Protein AF-Q5BI97-F1 (afdb_monomer_lite)

Secondary structure (DSSP, 8-state):
---------------------PPPPTTT--SSS-GGG-TTTTPBPTTT--BT--GGG-SSPP--------S---------------------TTS--PPPEEEEEETTEEEEEE--TT-SS----HHHIIIIITTS-----SS--

pLDDT: mean 71.08, std 20.85, range [36.25, 95.75]

Organism: Drosophila melanogaster (NCBI:txid7227)

Structure (mmCIF, N/CA/C/O backbone):
data_AF-Q5BI97-F1
#
_entry.id   AF-Q5BI97-F1
#
loop_
_atom_site.group_PDB
_atom_site.id
_atom_site.type_symbol
_atom_site.label_atom_id
_atom_site.label_alt_id
_atom_site.label_comp_id
_atom_site.label_asym_id
_atom_site.label_entity_id
_atom_site.label_seq_id
_atom_site.pdbx_PDB_ins_code
_atom_site.Cartn_x
_atom_site.Cartn_y
_atom_site.Cartn_z
_atom_site.occupancy
_atom_site.B_iso_or_equiv
_atom_site.auth_seq_id
_atom_site.auth_comp_id
_atom_site.auth_asym_id
_atom_site.auth_atom_id
_atom_site.pdbx_PDB_model_num
ATOM 1 N N . MET A 1 1 ? 63.480 -17.225 -77.329 1.00 41.16 1 MET A N 1
ATOM 2 C CA . MET A 1 1 ? 63.756 -16.041 -76.483 1.00 41.16 1 MET A CA 1
ATOM 3 C C . MET A 1 1 ? 62.533 -15.127 -76.559 1.00 41.16 1 MET A C 1
ATOM 5 O O . MET A 1 1 ? 62.333 -14.469 -77.562 1.00 41.1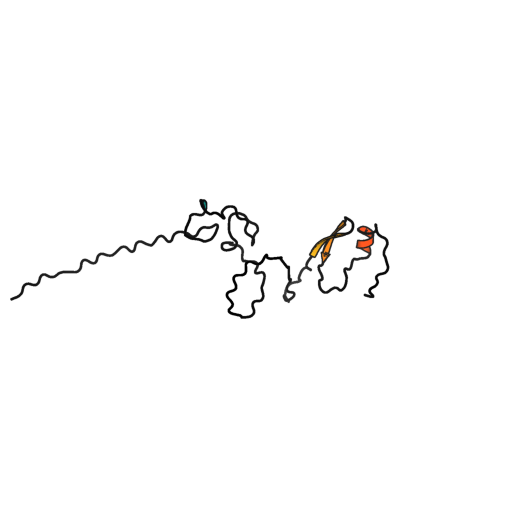6 1 MET A O 1
ATOM 9 N N . THR A 1 2 ? 61.489 -15.463 -75.795 1.00 36.84 2 THR A N 1
ATOM 10 C CA . THR A 1 2 ? 61.051 -14.814 -74.532 1.00 36.84 2 THR A CA 1
ATOM 11 C C . THR A 1 2 ? 60.225 -13.541 -74.742 1.00 36.84 2 THR A C 1
ATOM 13 O O . THR A 1 2 ? 60.720 -12.429 -74.617 1.00 36.84 2 THR A O 1
ATOM 16 N N . SER A 1 3 ? 58.926 -13.750 -74.986 1.00 38.75 3 SER A N 1
ATOM 17 C CA . SER A 1 3 ? 57.858 -12.805 -74.642 1.00 38.75 3 SER A CA 1
ATOM 18 C C . SER A 1 3 ? 57.642 -12.797 -73.128 1.00 38.75 3 SER A C 1
ATOM 20 O O . SER A 1 3 ? 57.546 -13.867 -72.526 1.00 38.75 3 SER A O 1
ATOM 22 N N . ARG A 1 4 ? 57.505 -11.616 -72.516 1.00 37.00 4 ARG A N 1
ATOM 23 C CA . ARG A 1 4 ? 56.841 -11.443 -71.213 1.00 37.00 4 ARG A CA 1
ATOM 24 C C . ARG A 1 4 ? 56.400 -9.986 -71.042 1.00 37.00 4 ARG A C 1
ATOM 26 O O . ARG A 1 4 ? 57.206 -9.108 -70.760 1.00 37.00 4 ARG A O 1
ATOM 33 N N . ALA A 1 5 ? 55.105 -9.749 -71.241 1.00 40.16 5 ALA A N 1
ATOM 34 C CA . ALA A 1 5 ? 54.437 -8.500 -70.901 1.00 40.16 5 ALA A CA 1
ATOM 35 C C . ALA A 1 5 ? 54.271 -8.399 -69.373 1.00 40.16 5 ALA A C 1
ATOM 37 O O . ALA A 1 5 ? 53.852 -9.356 -68.719 1.00 40.16 5 ALA A O 1
ATOM 38 N N . ASN A 1 6 ? 54.621 -7.242 -68.807 1.00 40.56 6 ASN A N 1
ATOM 39 C CA . ASN A 1 6 ? 54.479 -6.927 -67.387 1.00 40.56 6 ASN A CA 1
ATOM 40 C C . ASN A 1 6 ? 53.019 -6.564 -67.072 1.00 40.56 6 ASN A C 1
ATOM 42 O O . ASN A 1 6 ? 52.535 -5.506 -67.470 1.00 40.56 6 ASN A O 1
ATOM 46 N N . LEU A 1 7 ? 52.324 -7.427 -66.330 1.00 43.16 7 LEU A N 1
ATOM 47 C CA . LEU A 1 7 ? 50.991 -7.159 -65.792 1.00 43.16 7 LEU A CA 1
ATOM 48 C C . LEU A 1 7 ? 51.143 -6.483 -64.416 1.00 43.16 7 LEU A C 1
ATOM 50 O O . LEU A 1 7 ? 51.229 -7.157 -63.387 1.00 43.16 7 LEU A O 1
ATOM 54 N N . SER A 1 8 ? 51.239 -5.148 -64.385 1.00 44.06 8 SER A N 1
ATOM 55 C CA . SER A 1 8 ? 51.269 -4.402 -63.119 1.00 44.06 8 SER A CA 1
ATOM 56 C C . SER A 1 8 ? 49.853 -4.234 -62.567 1.00 44.06 8 SER A C 1
ATOM 58 O O . SER A 1 8 ? 48.940 -3.761 -63.242 1.00 44.06 8 SER A O 1
ATOM 60 N N . ARG A 1 9 ? 49.681 -4.706 -61.333 1.00 45.53 9 ARG A N 1
ATOM 61 C CA . ARG A 1 9 ? 48.416 -4.913 -60.625 1.00 45.53 9 ARG A CA 1
ATOM 62 C C . ARG A 1 9 ? 47.674 -3.595 -60.435 1.00 45.53 9 ARG A C 1
ATOM 64 O O . ARG A 1 9 ? 48.092 -2.745 -59.652 1.00 45.53 9 ARG A O 1
ATOM 71 N N . ASN A 1 10 ? 46.525 -3.476 -61.089 1.00 41.44 10 ASN A N 1
ATOM 72 C CA . ASN A 1 10 ? 45.574 -2.415 -60.815 1.00 41.44 10 ASN A CA 1
ATOM 73 C C . ASN A 1 10 ? 44.963 -2.677 -59.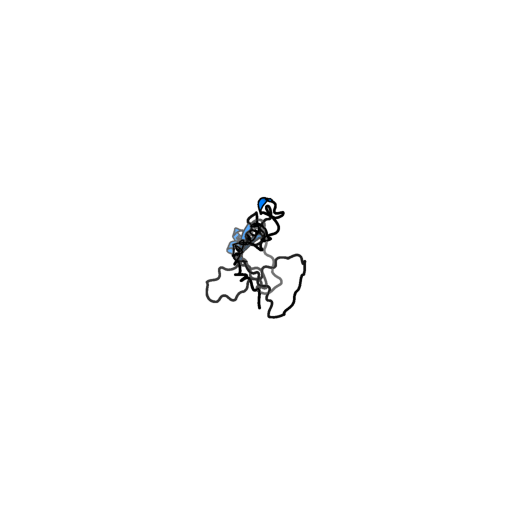429 1.00 41.44 10 ASN A C 1
ATOM 75 O O . ASN A 1 10 ? 44.131 -3.568 -59.254 1.00 41.44 10 ASN A O 1
ATOM 79 N N . THR A 1 11 ? 45.434 -1.956 -58.412 1.00 43.81 11 THR A N 1
ATOM 80 C CA . THR A 1 11 ? 44.858 -2.010 -57.066 1.00 43.81 11 THR A CA 1
ATOM 81 C C . THR A 1 11 ? 43.546 -1.238 -57.083 1.00 43.81 11 THR A C 1
ATOM 83 O O . THR A 1 11 ? 43.479 -0.051 -56.767 1.00 43.81 11 THR A O 1
ATOM 86 N N . THR A 1 12 ? 42.462 -1.914 -57.460 1.00 46.03 12 THR A N 1
ATOM 87 C CA . THR A 1 12 ? 41.119 -1.414 -57.180 1.00 46.03 12 THR A CA 1
ATOM 88 C C . THR A 1 12 ? 40.971 -1.346 -55.665 1.00 46.03 12 THR A C 1
ATOM 90 O O . THR A 1 12 ? 40.682 -2.349 -55.011 1.00 46.03 12 THR A O 1
ATOM 93 N N . LYS A 1 13 ? 41.207 -0.160 -55.089 1.00 47.16 13 LYS A N 1
ATOM 94 C CA . LYS A 1 13 ? 40.762 0.185 -53.739 1.00 47.16 13 LYS A CA 1
ATOM 95 C C . LYS A 1 13 ? 39.246 0.028 -53.731 1.00 47.16 13 LYS A C 1
ATOM 97 O O . LYS A 1 13 ? 38.516 0.947 -54.099 1.00 47.16 13 LYS A O 1
ATOM 102 N N . ALA A 1 14 ? 38.781 -1.156 -53.345 1.00 46.91 14 ALA A N 1
ATOM 103 C CA . ALA A 1 14 ? 37.404 -1.373 -52.964 1.00 46.91 14 ALA A CA 1
ATOM 104 C C . ALA A 1 14 ? 37.116 -0.369 -51.846 1.00 46.91 14 ALA A C 1
ATOM 106 O O . ALA A 1 14 ? 37.622 -0.495 -50.731 1.00 46.91 14 ALA A O 1
ATOM 107 N N . LYS A 1 15 ? 36.363 0.687 -52.169 1.00 49.81 15 LYS A N 1
ATOM 108 C CA . LYS A 1 15 ? 35.756 1.542 -51.157 1.00 49.81 15 LYS A CA 1
ATOM 109 C C . LYS A 1 15 ? 34.867 0.611 -50.347 1.00 49.81 15 LYS A C 1
AT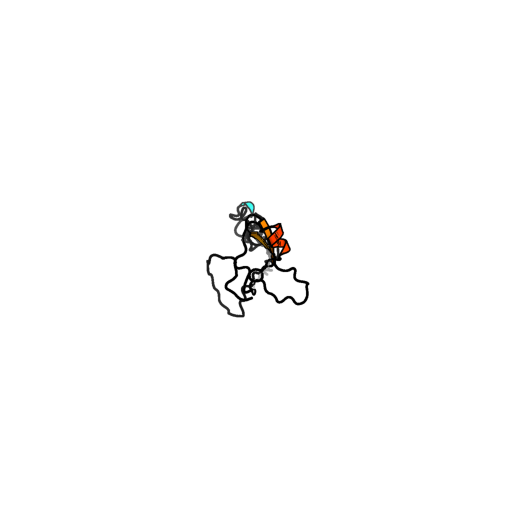OM 111 O O . LYS A 1 15 ? 33.815 0.201 -50.833 1.00 49.81 15 LYS A O 1
ATOM 116 N N . ALA A 1 16 ? 35.329 0.223 -49.161 1.00 48.84 16 ALA A N 1
ATOM 117 C CA . ALA A 1 16 ? 34.515 -0.483 -48.193 1.00 48.84 16 ALA A CA 1
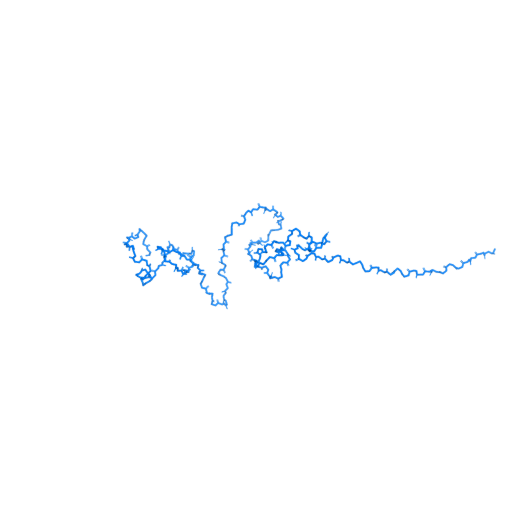ATOM 118 C C . ALA A 1 16 ? 33.286 0.394 -47.956 1.00 48.84 16 ALA A C 1
ATOM 120 O O . ALA A 1 16 ? 33.371 1.454 -47.339 1.00 48.84 16 ALA A O 1
ATOM 121 N N . ASN A 1 17 ? 32.167 0.001 -48.561 1.00 53.09 17 ASN A N 1
ATOM 122 C CA . ASN A 1 17 ? 30.885 0.638 -48.351 1.00 53.09 17 ASN A CA 1
ATOM 123 C C . ASN A 1 17 ? 30.610 0.468 -46.854 1.00 53.09 17 ASN A C 1
ATOM 125 O O . ASN A 1 17 ? 30.510 -0.683 -46.418 1.00 53.09 17 ASN A O 1
ATOM 129 N N . PRO A 1 18 ? 30.579 1.540 -46.038 1.00 53.78 18 PRO A N 1
ATOM 130 C CA . PRO A 1 18 ? 30.283 1.387 -44.630 1.00 53.78 18 PRO A CA 1
ATOM 131 C C . PRO A 1 18 ? 28.869 0.836 -44.593 1.00 53.78 18 PRO A C 1
ATOM 133 O O . PRO A 1 18 ? 27.913 1.541 -44.916 1.00 53.78 18 PRO A O 1
ATOM 136 N N . THR A 1 19 ? 28.743 -0.457 -44.295 1.00 60.12 19 THR A N 1
ATOM 137 C CA . THR A 1 19 ? 27.460 -1.128 -44.150 1.00 60.12 19 THR A CA 1
ATOM 138 C C . THR A 1 19 ? 26.658 -0.266 -43.191 1.00 60.12 19 THR A C 1
ATOM 140 O O . THR A 1 19 ? 26.983 -0.222 -42.002 1.00 60.12 19 THR A O 1
ATOM 143 N N . ARG A 1 20 ? 25.683 0.499 -43.706 1.00 61.97 20 ARG A N 1
ATOM 144 C CA . ARG A 1 20 ? 24.790 1.318 -42.887 1.00 61.97 20 ARG A CA 1
ATOM 145 C C . ARG A 1 20 ? 24.036 0.330 -42.024 1.00 61.97 20 ARG A C 1
ATOM 147 O O . ARG A 1 20 ? 23.032 -0.236 -42.451 1.00 61.97 20 ARG A O 1
ATOM 154 N N . GLN A 1 21 ? 24.574 0.059 -40.841 1.00 67.31 21 GLN A N 1
ATOM 155 C CA . GLN A 1 21 ? 23.922 -0.794 -39.876 1.00 67.31 21 GLN A CA 1
ATOM 156 C C . GLN A 1 21 ? 22.550 -0.170 -39.638 1.00 67.31 21 GLN A C 1
ATOM 158 O O . GLN A 1 21 ? 22.456 0.981 -39.204 1.00 67.31 21 GLN A O 1
ATOM 163 N N . LYS A 1 22 ? 21.487 -0.888 -40.016 1.00 74.56 22 LYS A N 1
ATOM 164 C CA . LYS A 1 22 ? 20.117 -0.412 -39.817 1.00 74.56 22 LYS A CA 1
ATOM 165 C C . LYS A 1 22 ? 19.964 -0.062 -38.338 1.00 74.56 22 LYS A C 1
ATOM 167 O O . LYS A 1 22 ? 20.291 -0.881 -37.474 1.00 74.56 22 LYS A O 1
ATOM 172 N N . LYS A 1 23 ? 19.531 1.173 -38.059 1.00 86.75 23 LYS A N 1
ATOM 173 C CA . LYS A 1 23 ? 19.307 1.646 -36.689 1.00 86.75 23 LYS A CA 1
ATOM 174 C C . LYS A 1 23 ? 18.328 0.693 -36.002 1.00 86.75 23 LYS A C 1
ATOM 176 O O . LYS A 1 23 ? 17.353 0.261 -36.612 1.00 86.75 23 LYS A O 1
ATOM 181 N N . ALA A 1 24 ? 18.609 0.356 -34.747 1.00 92.56 24 ALA A N 1
ATOM 182 C CA . ALA A 1 24 ? 17.680 -0.410 -33.928 1.00 92.56 24 ALA A CA 1
ATOM 183 C C . ALA A 1 24 ? 16.398 0.400 -33.701 1.00 92.56 24 ALA A C 1
ATOM 185 O O . ALA A 1 24 ? 16.451 1.617 -33.503 1.00 92.56 24 ALA A O 1
ATOM 186 N N . CYS A 1 25 ? 15.253 -0.275 -33.724 1.00 94.75 25 CYS A N 1
ATOM 187 C CA . CYS A 1 25 ? 13.975 0.324 -33.388 1.00 94.75 25 CYS A CA 1
ATOM 188 C C . CYS A 1 25 ? 14.004 0.844 -31.945 1.00 94.75 25 CYS A C 1
ATOM 190 O O . CYS A 1 25 ? 14.296 0.102 -31.012 1.00 94.75 25 CYS A O 1
ATOM 192 N N . THR A 1 26 ? 13.624 2.103 -31.751 1.00 94.75 26 THR A N 1
ATOM 193 C CA . THR A 1 26 ? 13.549 2.745 -30.427 1.00 94.75 26 THR A CA 1
ATOM 194 C C . THR A 1 26 ? 12.461 2.168 -29.528 1.00 94.75 26 THR A C 1
ATOM 196 O O . THR A 1 26 ? 12.516 2.357 -28.320 1.00 94.75 26 THR A O 1
ATOM 199 N N . ASN A 1 27 ? 11.478 1.475 -30.108 1.00 94.50 27 ASN A N 1
ATOM 200 C CA . ASN A 1 27 ? 10.310 0.981 -29.386 1.00 94.50 27 ASN A CA 1
ATOM 201 C C . ASN A 1 27 ? 10.477 -0.483 -28.954 1.00 94.50 27 ASN A C 1
ATOM 203 O O . ASN A 1 27 ? 9.862 -0.895 -27.984 1.00 94.50 27 ASN A O 1
ATOM 207 N N . CYS A 1 28 ? 11.289 -1.291 -29.647 1.00 94.75 28 CYS A N 1
ATOM 208 C CA . CYS A 1 28 ? 11.480 -2.711 -29.298 1.00 94.75 28 CYS A CA 1
ATOM 209 C C . CYS A 1 28 ? 12.930 -3.214 -29.362 1.00 94.75 28 CYS A C 1
ATOM 211 O O . CYS A 1 28 ? 13.220 -4.292 -28.854 1.00 94.75 28 CYS A O 1
ATOM 213 N N . GLY A 1 29 ? 13.843 -2.460 -29.980 1.00 93.00 29 GLY A N 1
ATOM 214 C CA . GLY A 1 29 ? 15.264 -2.805 -30.100 1.00 93.00 29 GLY A CA 1
ATOM 215 C C . GLY A 1 29 ? 15.633 -3.616 -31.341 1.00 93.00 29 GLY A C 1
ATOM 216 O O . GLY A 1 29 ? 16.813 -3.717 -31.673 1.00 93.00 29 GLY A O 1
ATOM 217 N N . TRP A 1 30 ? 14.661 -4.159 -32.077 1.00 93.81 30 TRP A N 1
ATOM 218 C CA . TRP A 1 30 ? 14.943 -4.948 -33.280 1.00 93.81 30 TRP A CA 1
ATOM 219 C C . TRP A 1 30 ? 15.336 -4.086 -34.485 1.00 93.81 30 TRP A C 1
ATOM 221 O O . TRP A 1 30 ? 14.910 -2.942 -34.624 1.00 93.81 30 TRP A O 1
ATOM 231 N N . ARG A 1 31 ? 16.152 -4.649 -35.386 1.00 94.12 31 ARG A N 1
ATOM 232 C CA . ARG A 1 31 ? 16.693 -3.966 -36.583 1.00 94.12 31 ARG A CA 1
ATOM 233 C C . ARG A 1 31 ? 15.940 -4.292 -37.883 1.00 94.12 31 ARG A C 1
ATOM 235 O O . ARG A 1 31 ? 16.351 -3.863 -38.960 1.00 94.12 31 ARG A O 1
ATOM 242 N N . ASN A 1 32 ? 14.862 -5.072 -37.805 1.00 92.56 32 ASN A N 1
ATOM 243 C CA . ASN A 1 32 ? 14.095 -5.529 -38.970 1.00 92.56 32 ASN A CA 1
ATOM 244 C C . ASN A 1 32 ? 13.021 -4.529 -39.444 1.00 92.56 32 ASN A C 1
ATOM 246 O O . ASN A 1 32 ? 12.434 -4.744 -40.500 1.00 92.56 32 ASN A O 1
ATOM 250 N N . HIS A 1 33 ? 12.768 -3.442 -38.708 1.00 93.25 33 HIS A N 1
ATOM 251 C CA . HIS A 1 33 ? 11.786 -2.415 -39.071 1.00 93.25 33 HIS A CA 1
ATOM 252 C C . HIS A 1 33 ? 12.142 -1.033 -38.493 1.00 93.25 33 HIS A C 1
ATOM 254 O O . HIS A 1 33 ? 12.989 -0.914 -37.609 1.00 93.25 33 HIS A O 1
ATOM 260 N N . ASN A 1 34 ? 11.456 0.008 -38.979 1.00 92.69 34 ASN A N 1
ATOM 261 C CA . ASN A 1 34 ? 11.521 1.372 -38.438 1.00 92.69 34 ASN A CA 1
ATOM 262 C C . ASN A 1 34 ? 10.510 1.558 -37.298 1.00 92.69 34 ASN A C 1
ATOM 264 O O . ASN A 1 34 ? 9.413 1.003 -37.361 1.00 92.69 34 ASN A O 1
ATOM 268 N N . SER A 1 35 ? 10.827 2.400 -36.310 1.00 92.44 35 SER A N 1
ATOM 269 C CA . SER A 1 35 ? 9.980 2.640 -35.130 1.00 92.44 35 SER A CA 1
ATOM 270 C C . SER A 1 35 ? 8.527 3.014 -35.438 1.00 92.44 35 SER A C 1
ATOM 272 O O . SER A 1 35 ? 7.629 2.542 -34.743 1.00 92.44 35 SER A O 1
ATOM 274 N N . ASP A 1 36 ? 8.265 3.758 -36.513 1.00 92.25 36 ASP A N 1
ATOM 275 C CA . ASP A 1 36 ? 6.904 4.179 -36.895 1.00 92.25 36 ASP A CA 1
ATOM 276 C C . ASP A 1 36 ? 5.990 2.999 -37.266 1.00 92.25 36 ASP A C 1
ATOM 278 O O . ASP A 1 36 ? 4.766 3.039 -37.077 1.00 92.25 36 ASP A O 1
ATOM 282 N N . LYS A 1 37 ? 6.607 1.916 -37.760 1.00 93.69 37 LYS A N 1
ATOM 283 C CA . LYS A 1 37 ? 5.956 0.653 -38.135 1.00 93.69 37 LYS A CA 1
ATOM 284 C C . LYS A 1 37 ? 6.037 -0.404 -37.030 1.00 93.69 37 LYS A C 1
ATOM 286 O O . LYS A 1 37 ? 5.648 -1.547 -37.248 1.00 93.69 37 LYS A O 1
ATOM 291 N N . CYS A 1 38 ? 6.552 -0.055 -35.852 1.00 94.81 38 CYS A N 1
ATOM 292 C CA . CYS A 1 38 ? 6.680 -1.001 -34.755 1.00 94.81 38 CYS A CA 1
ATOM 293 C C . CYS A 1 38 ? 5.309 -1.352 -34.172 1.00 94.81 38 CYS A C 1
ATOM 295 O O . CYS A 1 38 ? 4.569 -0.470 -33.733 1.00 94.81 38 CYS A O 1
ATOM 297 N N . LYS A 1 39 ? 5.019 -2.655 -34.076 1.00 95.75 39 LYS A N 1
ATOM 298 C CA . LYS A 1 39 ? 3.852 -3.207 -33.366 1.00 95.75 39 LYS A CA 1
ATOM 299 C C . LYS A 1 39 ? 3.734 -2.676 -31.930 1.00 95.75 39 LYS A C 1
ATOM 301 O O . LYS A 1 39 ? 2.634 -2.462 -31.441 1.00 95.75 39 LYS A O 1
ATOM 306 N N . TYR A 1 40 ? 4.866 -2.435 -31.270 1.00 94.62 40 TYR A N 1
ATOM 307 C CA . TYR A 1 40 ? 4.942 -2.007 -29.870 1.00 94.62 40 TYR A CA 1
ATOM 308 C C . TYR A 1 40 ? 5.003 -0.483 -29.687 1.00 94.62 40 TYR A C 1
ATOM 310 O O . TYR A 1 40 ? 5.232 -0.011 -28.579 1.00 94.62 40 TYR A O 1
ATOM 318 N N . LYS A 1 41 ? 4.774 0.322 -30.737 1.00 92.12 41 LYS A N 1
ATOM 319 C CA . LYS A 1 41 ? 4.800 1.798 -30.641 1.00 92.12 41 LYS A CA 1
ATOM 320 C C . LYS A 1 41 ? 3.767 2.398 -29.681 1.00 92.12 41 LYS A C 1
ATOM 322 O O . LYS A 1 41 ? 3.881 3.559 -29.315 1.00 92.12 41 LYS A O 1
ATOM 327 N N . GLY A 1 42 ? 2.740 1.632 -29.318 1.00 91.94 42 GLY A N 1
ATOM 328 C CA . GLY A 1 42 ? 1.725 2.025 -28.343 1.00 91.94 42 GLY A CA 1
ATOM 329 C C . GLY A 1 42 ? 1.810 1.274 -27.018 1.00 91.94 42 GLY A C 1
ATOM 330 O O . GLY A 1 42 ? 0.888 1.406 -26.230 1.00 91.94 42 GLY A O 1
ATOM 331 N N . TYR A 1 43 ? 2.860 0.478 -26.801 1.00 94.06 43 TYR A N 1
ATOM 332 C CA . TYR A 1 43 ? 3.017 -0.355 -25.611 1.00 94.06 43 TYR A CA 1
ATOM 333 C C . TYR A 1 43 ? 3.444 0.477 -24.399 1.00 94.06 43 TYR A C 1
ATOM 335 O O . TYR A 1 43 ? 4.358 1.297 -24.515 1.00 94.06 43 TYR A O 1
ATOM 343 N N . ASP A 1 44 ? 2.823 0.234 -23.248 1.00 92.38 44 ASP A N 1
ATOM 344 C CA . ASP A 1 44 ? 3.201 0.848 -21.977 1.00 92.38 44 ASP A CA 1
ATOM 345 C C . ASP A 1 44 ? 4.340 0.062 -21.324 1.00 92.38 44 ASP A C 1
ATOM 347 O O . ASP A 1 44 ? 4.224 -1.129 -21.025 1.00 92.38 44 ASP A O 1
ATOM 351 N N . CYS A 1 45 ? 5.481 0.723 -21.128 1.00 90.06 45 CYS A N 1
ATOM 352 C CA . CYS A 1 45 ? 6.663 0.090 -20.563 1.00 90.06 45 CYS A CA 1
ATOM 353 C C . CYS A 1 45 ? 6.409 -0.339 -19.115 1.00 90.06 45 CYS A C 1
ATOM 355 O O . CYS A 1 45 ? 6.143 0.498 -18.258 1.00 90.06 45 CYS A O 1
ATOM 357 N N . ARG A 1 46 ? 6.596 -1.625 -18.805 1.00 84.75 46 ARG A N 1
ATOM 358 C CA . ARG A 1 46 ? 6.397 -2.144 -17.441 1.00 84.75 46 ARG A CA 1
ATOM 359 C C . ARG A 1 46 ? 7.444 -1.650 -16.440 1.00 84.75 46 ARG A C 1
ATOM 361 O O . ARG A 1 46 ? 7.176 -1.649 -15.252 1.00 84.75 46 ARG A O 1
ATOM 368 N N . ASN A 1 47 ? 8.619 -1.219 -16.909 1.00 83.88 47 ASN A N 1
ATOM 369 C CA . ASN A 1 47 ? 9.674 -0.703 -16.029 1.00 83.88 47 ASN A CA 1
ATOM 370 C C . ASN A 1 47 ? 9.445 0.754 -15.598 1.00 83.88 47 ASN A C 1
ATOM 372 O O . ASN A 1 47 ? 9.840 1.130 -14.505 1.00 83.88 47 ASN A O 1
ATOM 376 N N . CYS A 1 48 ? 8.848 1.600 -16.447 1.00 85.00 48 CYS A N 1
ATOM 377 C CA . CYS A 1 48 ? 8.725 3.037 -16.155 1.00 85.00 48 CYS A CA 1
ATOM 378 C C . CYS A 1 48 ? 7.323 3.625 -16.352 1.00 85.00 48 CYS A C 1
ATOM 380 O O . CYS A 1 48 ? 7.150 4.832 -16.199 1.00 85.00 48 CYS A O 1
ATOM 382 N N . GLY A 1 49 ? 6.348 2.813 -16.760 1.00 85.56 49 GLY A N 1
ATOM 383 C CA . GLY A 1 49 ? 4.965 3.219 -17.018 1.00 85.56 49 GLY A CA 1
ATOM 384 C C . GLY A 1 49 ? 4.765 4.107 -18.250 1.00 85.56 49 GLY A C 1
ATOM 385 O O . GLY A 1 49 ? 3.636 4.460 -18.568 1.00 85.56 49 GLY A O 1
ATOM 386 N N . LYS A 1 50 ? 5.832 4.494 -18.965 1.00 90.62 50 LYS A N 1
ATOM 387 C CA . LYS A 1 50 ? 5.722 5.375 -20.138 1.00 90.62 50 LYS A CA 1
ATOM 388 C C . LYS A 1 50 ? 5.402 4.586 -21.403 1.00 90.62 50 LYS A C 1
ATOM 390 O O . LYS A 1 50 ? 6.013 3.550 -21.672 1.00 90.62 50 LYS A O 1
ATOM 395 N N . ARG A 1 51 ? 4.517 5.143 -22.229 1.00 93.44 51 ARG A N 1
ATOM 396 C CA . ARG A 1 51 ? 4.120 4.568 -23.516 1.00 93.44 51 ARG A CA 1
ATOM 397 C C . ARG A 1 51 ? 5.197 4.710 -24.587 1.00 93.44 51 ARG A C 1
ATOM 399 O O . ARG A 1 51 ? 5.939 5.691 -24.623 1.00 93.44 51 ARG A O 1
ATOM 406 N N . GLY A 1 52 ? 5.245 3.743 -25.494 1.00 94.00 52 GLY A N 1
ATOM 407 C CA . GLY A 1 52 ? 6.003 3.811 -26.740 1.00 94.00 52 GLY A CA 1
ATOM 408 C C . GLY A 1 52 ? 7.259 2.954 -26.798 1.00 94.00 52 GLY A C 1
ATOM 409 O O . GLY A 1 52 ? 7.952 2.999 -27.809 1.00 94.00 52 GLY A O 1
ATOM 410 N N . HIS A 1 53 ? 7.561 2.162 -25.768 1.00 95.00 53 HIS A N 1
ATOM 411 C CA . HIS A 1 53 ? 8.726 1.284 -25.793 1.00 95.00 53 HIS A CA 1
ATOM 412 C C . HIS A 1 53 ? 8.572 0.040 -24.917 1.00 95.00 53 HIS A C 1
ATOM 414 O O . HIS A 1 53 ? 7.899 0.060 -23.890 1.00 95.00 53 HIS A O 1
ATOM 420 N N . LEU A 1 54 ? 9.235 -1.044 -25.314 1.00 94.19 54 LEU A N 1
ATOM 421 C CA . LEU A 1 54 ? 9.385 -2.254 -24.521 1.00 94.19 54 LEU A CA 1
ATOM 422 C C . LEU A 1 54 ? 10.375 -2.031 -23.380 1.00 94.19 54 LEU A C 1
ATOM 424 O O . LEU A 1 54 ? 11.338 -1.272 -23.502 1.00 94.19 54 LEU A O 1
ATOM 428 N N . THR A 1 55 ? 10.192 -2.796 -22.307 1.00 90.25 55 THR A N 1
ATOM 429 C CA . THR A 1 55 ? 11.124 -2.844 -21.176 1.00 90.25 55 THR A CA 1
ATOM 430 C C . THR A 1 55 ? 12.567 -3.103 -21.621 1.00 90.25 55 THR A C 1
ATOM 432 O O . THR A 1 55 ? 13.485 -2.495 -21.083 1.00 90.25 55 THR A O 1
ATOM 435 N N . THR A 1 56 ? 12.767 -3.921 -22.661 1.00 88.81 56 THR A N 1
ATOM 436 C CA . THR A 1 56 ? 14.083 -4.275 -23.226 1.00 88.81 56 THR A CA 1
ATOM 437 C C . THR A 1 56 ? 14.899 -3.085 -23.734 1.00 88.81 56 THR A C 1
ATOM 439 O O . THR A 1 56 ? 16.119 -3.182 -23.821 1.00 88.81 56 THR A O 1
ATOM 442 N N . VAL A 1 57 ? 14.249 -1.971 -24.081 1.00 91.19 57 VAL A N 1
ATOM 443 C CA . VAL A 1 57 ? 14.898 -0.743 -24.574 1.00 91.19 57 VAL A CA 1
ATOM 444 C C . VAL A 1 57 ? 14.625 0.460 -23.673 1.00 91.19 57 VAL A C 1
ATOM 446 O O . VAL A 1 57 ? 14.826 1.611 -24.072 1.00 91.19 57 VAL A O 1
ATOM 449 N N . CYS A 1 58 ? 14.148 0.213 -22.451 1.00 91.56 58 CYS A N 1
ATOM 450 C CA . CYS A 1 58 ? 13.922 1.265 -21.477 1.00 91.56 58 CYS A CA 1
ATOM 451 C C . CYS A 1 58 ? 15.251 1.923 -21.086 1.00 91.56 58 CYS A C 1
ATOM 453 O O . CYS A 1 58 ? 16.227 1.250 -20.775 1.00 91.56 58 CYS A O 1
ATOM 455 N N . LYS A 1 59 ? 15.281 3.259 -21.093 1.00 87.56 59 LYS A N 1
ATOM 456 C CA . LYS A 1 59 ? 16.459 4.038 -20.674 1.00 87.56 59 LYS A CA 1
ATOM 457 C C . LYS A 1 59 ? 16.566 4.193 -19.159 1.00 87.56 59 LYS A C 1
ATOM 459 O O . LYS A 1 59 ? 17.631 4.543 -18.662 1.00 87.56 59 LYS A O 1
ATOM 464 N N . LEU A 1 60 ? 15.463 3.995 -18.435 1.00 83.00 60 LEU A N 1
ATOM 465 C CA . LEU A 1 60 ? 15.524 3.926 -16.982 1.00 83.00 60 LEU A CA 1
ATOM 466 C C . LEU A 1 60 ? 16.170 2.596 -16.608 1.00 83.00 60 LEU A C 1
ATOM 468 O O . LEU A 1 60 ? 15.829 1.568 -17.193 1.00 83.00 60 LEU A O 1
ATOM 472 N N . LYS A 1 61 ? 17.095 2.629 -15.640 1.00 73.00 61 LYS A N 1
ATOM 473 C CA . LYS A 1 61 ? 17.685 1.411 -15.075 1.00 73.00 61 LYS A CA 1
ATOM 474 C C . LYS A 1 61 ? 16.546 0.476 -14.674 1.00 73.00 61 LYS A C 1
ATOM 476 O O . LYS A 1 61 ? 15.545 0.938 -14.124 1.00 73.00 61 LYS A O 1
ATOM 481 N N . SER A 1 62 ? 16.674 -0.805 -15.007 1.00 61.06 62 SER A N 1
ATOM 482 C CA . SER A 1 62 ? 15.739 -1.808 -14.519 1.00 61.06 62 SER A CA 1
ATOM 483 C C . SER A 1 62 ? 15.733 -1.730 -13.001 1.00 61.06 62 SER A C 1
ATOM 485 O O . SER A 1 62 ? 16.787 -1.803 -12.361 1.00 61.06 62 SER A O 1
ATOM 487 N N . VAL A 1 63 ? 14.553 -1.555 -12.414 1.00 54.28 63 VAL A N 1
ATOM 488 C CA . VAL A 1 63 ? 14.390 -1.902 -11.007 1.00 54.28 63 VAL A CA 1
ATOM 489 C C . VAL A 1 63 ? 14.447 -3.422 -11.006 1.00 54.28 63 VAL A C 1
ATOM 491 O O . VAL A 1 63 ? 13.473 -4.087 -11.347 1.00 54.28 63 VAL A O 1
ATOM 494 N N . ASN A 1 64 ? 15.641 -3.979 -10.795 1.00 46.56 64 ASN A N 1
ATOM 495 C CA . ASN A 1 64 ? 15.805 -5.420 -10.708 1.00 46.56 64 ASN A CA 1
ATOM 496 C C . ASN A 1 64 ? 14.967 -5.882 -9.515 1.00 46.56 64 ASN A C 1
ATOM 498 O O . ASN A 1 64 ? 15.383 -5.731 -8.368 1.00 46.56 64 ASN A O 1
ATOM 502 N N . HIS A 1 65 ? 13.794 -6.452 -9.783 1.00 44.59 65 HIS A N 1
ATOM 503 C CA . HIS A 1 65 ? 13.213 -7.415 -8.867 1.00 44.59 65 HIS A CA 1
ATOM 504 C C . HIS A 1 65 ? 14.225 -8.553 -8.796 1.00 44.59 65 HIS A C 1
ATOM 506 O O . HIS A 1 65 ? 14.425 -9.290 -9.760 1.00 44.59 65 HIS A O 1
ATOM 512 N N . VAL A 1 66 ? 14.973 -8.605 -7.697 1.00 43.62 66 VAL A N 1
A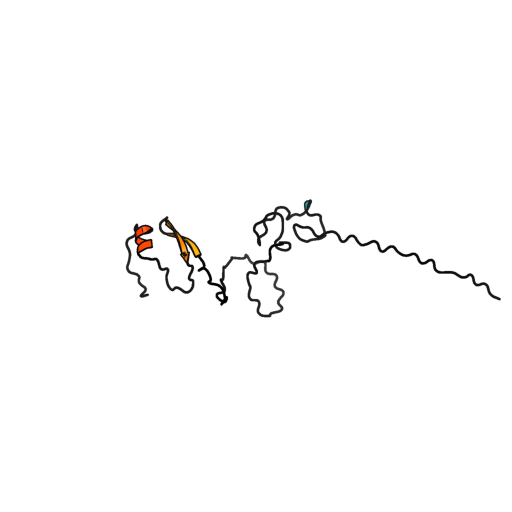TOM 513 C CA . VAL A 1 66 ? 15.994 -9.622 -7.477 1.00 43.62 66 VAL A CA 1
ATOM 514 C C . VAL A 1 66 ? 15.275 -10.954 -7.291 1.00 43.62 66 VAL A C 1
ATOM 516 O O . VAL A 1 66 ? 14.955 -11.350 -6.174 1.00 43.62 66 VAL A O 1
ATOM 519 N N . SER A 1 67 ? 15.042 -11.684 -8.379 1.00 41.38 67 SER A N 1
ATOM 520 C CA . SER A 1 67 ? 15.013 -13.138 -8.302 1.00 41.38 67 SER A CA 1
ATOM 521 C C . SER A 1 67 ? 16.441 -13.560 -7.986 1.00 41.38 67 SER A C 1
ATOM 523 O O . SER A 1 67 ? 17.340 -13.468 -8.824 1.00 41.38 67 SER A O 1
ATOM 525 N N . LYS A 1 68 ? 16.657 -13.935 -6.728 1.00 39.56 68 LYS A N 1
ATOM 526 C CA . LYS A 1 68 ? 17.905 -14.484 -6.207 1.00 39.56 68 LYS A CA 1
ATOM 527 C C . LYS A 1 68 ? 18.220 -15.795 -6.940 1.00 39.56 68 LYS A C 1
ATOM 529 O O . LYS A 1 68 ? 17.939 -16.870 -6.431 1.00 39.56 68 LYS A O 1
ATOM 534 N N . LEU A 1 69 ? 18.798 -15.719 -8.137 1.00 40.53 69 LEU A N 1
ATOM 535 C CA . LEU A 1 69 ? 19.506 -16.842 -8.743 1.00 40.53 69 LEU A CA 1
ATOM 536 C C . LEU A 1 69 ? 20.924 -16.827 -8.189 1.00 40.53 69 LEU A C 1
ATOM 538 O O . LEU A 1 69 ? 21.848 -16.261 -8.770 1.00 40.53 69 LEU A O 1
ATOM 542 N N . ASN A 1 70 ? 21.085 -17.459 -7.031 1.00 44.06 70 ASN A N 1
ATOM 543 C CA . ASN A 1 70 ? 22.390 -17.972 -6.661 1.00 44.06 70 ASN A CA 1
ATOM 544 C C . ASN A 1 70 ? 22.731 -19.077 -7.672 1.00 44.06 70 ASN A C 1
ATOM 546 O O . ASN A 1 70 ? 22.157 -20.156 -7.607 1.00 44.06 70 ASN A O 1
ATOM 550 N N . ASN A 1 71 ? 23.620 -18.770 -8.619 1.00 48.66 71 ASN A N 1
ATOM 551 C CA . ASN A 1 71 ? 24.417 -19.717 -9.404 1.00 48.66 71 ASN A CA 1
ATOM 552 C C . ASN A 1 71 ? 23.750 -21.058 -9.760 1.00 48.66 71 ASN A C 1
ATOM 554 O O . ASN A 1 71 ? 24.151 -22.102 -9.253 1.00 48.66 71 ASN A O 1
ATOM 558 N N . LEU A 1 72 ? 22.829 -21.051 -10.721 1.00 44.47 72 LEU A N 1
ATOM 559 C CA . LEU A 1 72 ? 22.622 -22.212 -11.582 1.00 44.47 72 LEU A CA 1
ATOM 560 C C . LEU A 1 72 ? 22.517 -21.719 -13.023 1.00 44.47 72 LEU A C 1
ATOM 562 O O . LEU A 1 72 ? 21.635 -20.933 -13.365 1.00 44.47 72 LEU A O 1
ATOM 566 N N . ASN A 1 73 ? 23.446 -22.180 -13.859 1.00 48.31 73 ASN A N 1
ATOM 567 C CA . ASN A 1 73 ? 23.344 -22.121 -15.311 1.00 48.31 73 ASN A CA 1
ATOM 568 C C . ASN A 1 73 ? 22.085 -22.894 -15.736 1.00 48.31 73 ASN A C 1
ATOM 570 O O . ASN A 1 73 ? 22.135 -24.099 -15.962 1.00 48.31 73 ASN A O 1
ATOM 574 N N . GLY A 1 74 ? 20.947 -22.208 -15.793 1.00 40.09 74 GLY A N 1
ATOM 575 C CA . GLY A 1 74 ? 19.655 -22.781 -16.147 1.00 40.09 74 GLY A CA 1
ATOM 576 C C . GLY A 1 74 ? 18.900 -21.835 -17.062 1.00 40.09 74 GLY A C 1
ATOM 577 O O . GLY A 1 74 ? 18.271 -20.886 -16.608 1.00 40.09 74 GLY A O 1
ATOM 578 N N . ASN A 1 75 ? 18.975 -22.100 -18.364 1.00 47.09 75 ASN A N 1
ATOM 579 C CA . ASN A 1 75 ? 18.090 -21.529 -19.370 1.00 47.09 75 ASN A CA 1
ATOM 580 C C . ASN A 1 75 ? 16.652 -21.987 -19.076 1.00 47.09 75 ASN A C 1
ATOM 582 O O . ASN A 1 75 ? 16.289 -23.111 -19.418 1.00 47.09 75 ASN A O 1
ATOM 586 N N . LEU A 1 76 ? 15.851 -21.146 -18.423 1.00 40.19 76 LEU A N 1
ATOM 587 C CA . LEU A 1 76 ? 14.439 -21.420 -18.169 1.00 40.19 76 LEU A CA 1
ATOM 588 C C . LEU A 1 76 ? 13.588 -20.316 -18.795 1.00 40.19 76 LEU A C 1
ATOM 590 O O . LEU A 1 76 ? 13.425 -19.223 -18.260 1.00 40.19 76 LEU A O 1
ATOM 594 N N . ASN A 1 77 ? 13.061 -20.640 -19.976 1.00 47.34 77 ASN A N 1
ATOM 595 C CA . ASN A 1 77 ? 11.897 -19.987 -20.552 1.00 47.34 77 ASN A CA 1
ATOM 596 C C . ASN A 1 77 ? 10.670 -20.474 -19.783 1.00 47.34 77 ASN A C 1
ATOM 598 O O . ASN A 1 77 ? 10.247 -21.610 -19.991 1.00 47.34 77 ASN A O 1
ATOM 602 N N . THR A 1 78 ? 10.072 -19.642 -18.936 1.00 36.25 78 THR A N 1
ATOM 603 C CA . THR A 1 78 ? 8.773 -19.968 -18.341 1.00 36.25 78 THR A CA 1
ATOM 604 C C . THR A 1 78 ? 7.840 -18.767 -18.413 1.00 36.25 78 THR A C 1
ATOM 606 O O . THR A 1 78 ? 8.042 -17.740 -17.769 1.00 36.25 78 THR A O 1
ATOM 609 N N . ASN A 1 79 ? 6.826 -18.921 -19.268 1.00 46.53 79 ASN A N 1
ATOM 610 C CA . ASN A 1 79 ? 5.658 -18.060 -19.409 1.00 46.53 79 ASN A CA 1
ATOM 611 C C . ASN A 1 79 ? 4.746 -18.223 -18.186 1.00 46.53 79 ASN A C 1
ATOM 613 O O . ASN A 1 79 ? 3.671 -18.805 -18.305 1.00 46.53 79 ASN A O 1
ATOM 617 N N . GLU A 1 80 ? 5.163 -17.741 -17.019 1.00 46.50 80 GLU A N 1
ATOM 618 C CA . GLU A 1 80 ? 4.313 -17.790 -15.830 1.00 46.50 80 GLU A CA 1
ATOM 619 C C . GLU A 1 80 ? 3.889 -16.387 -15.416 1.00 46.50 80 GLU A C 1
ATOM 621 O O . GLU A 1 80 ? 4.663 -15.429 -15.431 1.00 46.50 80 GLU A O 1
ATOM 626 N N . ILE A 1 81 ? 2.590 -16.276 -15.163 1.00 44.25 81 ILE A N 1
ATOM 627 C CA . ILE A 1 81 ? 1.869 -15.063 -14.807 1.00 44.25 81 ILE A CA 1
ATOM 628 C C . ILE A 1 81 ? 2.522 -14.491 -13.548 1.00 44.25 81 ILE A C 1
ATOM 630 O O . ILE A 1 81 ? 2.449 -15.091 -12.481 1.00 44.25 81 ILE A O 1
ATOM 634 N N . ASP A 1 82 ? 3.183 -13.344 -13.704 1.00 45.75 82 ASP A N 1
ATOM 635 C CA . ASP A 1 82 ? 3.889 -12.632 -12.639 1.00 45.75 82 ASP A CA 1
ATOM 636 C C . ASP A 1 82 ? 2.872 -12.076 -11.635 1.00 45.75 82 ASP A C 1
ATOM 638 O O . ASP A 1 82 ? 2.360 -10.960 -11.762 1.00 45.75 82 ASP A O 1
ATOM 642 N N . GLN A 1 83 ? 2.503 -12.913 -10.667 1.00 40.22 83 GLN A N 1
ATOM 643 C CA . GLN A 1 83 ? 1.770 -12.500 -9.484 1.00 40.22 83 GLN A CA 1
ATOM 644 C C . GLN A 1 83 ? 2.774 -11.753 -8.604 1.00 40.22 83 GLN A C 1
ATOM 646 O O . GLN A 1 83 ? 3.572 -12.352 -7.887 1.00 40.22 83 GLN A O 1
ATOM 651 N N . SER A 1 84 ? 2.783 -10.428 -8.742 1.00 48.06 84 SER A N 1
ATOM 652 C CA . SER A 1 84 ? 3.767 -9.536 -8.138 1.00 48.06 84 SER A CA 1
ATOM 653 C C . SER A 1 84 ? 3.757 -9.637 -6.608 1.00 48.06 84 SER A C 1
ATOM 655 O O . SER A 1 84 ? 2.976 -8.962 -5.936 1.00 48.06 84 SER A O 1
ATOM 657 N N . PHE A 1 85 ? 4.638 -10.459 -6.042 1.00 43.53 85 PHE A N 1
ATOM 658 C CA . PHE A 1 85 ? 4.957 -10.427 -4.619 1.00 43.53 85 PHE A CA 1
ATOM 659 C C . PHE A 1 85 ? 6.063 -9.396 -4.383 1.00 43.53 85 PHE A C 1
ATOM 661 O O . PHE A 1 85 ? 7.197 -9.540 -4.843 1.00 43.53 85 PHE A O 1
ATOM 668 N N . SER A 1 86 ? 5.739 -8.329 -3.656 1.00 42.94 86 SER A N 1
ATOM 669 C CA . SER A 1 86 ? 6.715 -7.343 -3.196 1.00 42.94 86 SER A CA 1
ATOM 670 C C . SER A 1 86 ? 7.451 -7.884 -1.969 1.00 42.94 86 SER A C 1
ATOM 672 O O . SER A 1 86 ? 6.946 -7.807 -0.852 1.00 42.94 86 SER A O 1
ATOM 674 N N . VAL A 1 87 ? 8.647 -8.436 -2.173 1.00 45.09 87 VAL A N 1
ATOM 675 C CA . VAL A 1 87 ? 9.562 -8.812 -1.085 1.00 45.09 87 VAL A CA 1
ATOM 676 C C . VAL A 1 87 ? 10.570 -7.679 -0.888 1.00 45.09 87 VAL A C 1
ATOM 678 O O . VAL A 1 87 ? 11.360 -7.387 -1.785 1.00 45.09 87 VAL A O 1
ATOM 681 N N . ILE A 1 88 ? 10.541 -7.026 0.277 1.00 51.56 88 ILE A N 1
ATOM 682 C CA . ILE A 1 88 ? 11.480 -5.955 0.643 1.00 51.56 88 ILE A CA 1
ATOM 683 C C . ILE A 1 88 ? 12.661 -6.581 1.384 1.00 51.56 88 ILE A C 1
ATOM 685 O O . ILE A 1 88 ? 12.489 -7.247 2.401 1.00 51.56 88 ILE A O 1
ATOM 689 N N . ASN A 1 89 ? 13.872 -6.382 0.865 1.00 45.47 89 ASN A N 1
ATOM 690 C CA . ASN A 1 89 ? 15.093 -6.900 1.472 1.00 45.47 89 ASN A CA 1
ATOM 691 C C . ASN A 1 89 ? 15.603 -5.925 2.550 1.00 45.47 89 ASN A C 1
ATOM 693 O O . ASN A 1 89 ? 16.087 -4.838 2.229 1.00 45.47 89 ASN A O 1
ATOM 697 N N . VAL A 1 90 ? 15.500 -6.311 3.825 1.00 49.31 90 VAL A N 1
ATOM 698 C CA . VAL A 1 90 ? 15.984 -5.542 4.988 1.00 49.31 90 VAL A CA 1
ATOM 699 C C . VAL A 1 90 ? 17.485 -5.791 5.179 1.00 49.31 90 VAL A C 1
ATOM 701 O O . VAL A 1 90 ? 17.915 -6.437 6.128 1.00 49.31 90 VAL A O 1
ATOM 704 N N . ALA A 1 91 ? 18.302 -5.338 4.229 1.00 49.53 91 ALA A N 1
ATOM 705 C CA . ALA A 1 91 ? 19.757 -5.516 4.280 1.00 49.53 91 ALA A CA 1
ATOM 706 C C . ALA A 1 91 ? 20.530 -4.256 3.858 1.00 49.53 91 ALA A C 1
ATOM 708 O O . ALA A 1 91 ? 21.616 -4.357 3.293 1.00 49.53 91 ALA A O 1
ATOM 709 N N . SER A 1 92 ? 19.980 -3.063 4.106 1.00 43.69 92 SER A N 1
ATOM 710 C CA . SER A 1 92 ? 20.707 -1.808 3.889 1.00 43.69 92 SER A CA 1
ATOM 711 C C . SER A 1 92 ? 21.007 -1.141 5.226 1.00 43.69 92 SER A C 1
ATOM 713 O O . SER A 1 92 ? 20.146 -0.517 5.837 1.00 43.69 92 SER A O 1
ATOM 715 N N . THR A 1 93 ? 22.242 -1.301 5.690 1.00 48.66 93 THR A N 1
ATOM 716 C CA . THR A 1 93 ? 22.774 -0.763 6.949 1.00 48.66 93 THR A CA 1
ATOM 717 C C . THR A 1 93 ? 23.232 0.699 6.869 1.00 48.66 93 THR A C 1
ATOM 719 O O . THR A 1 93 ? 23.990 1.134 7.728 1.00 48.66 93 THR A O 1
ATOM 722 N N . THR A 1 94 ? 22.808 1.502 5.886 1.00 48.31 94 THR A N 1
ATOM 723 C CA . THR A 1 94 ? 23.362 2.870 5.731 1.00 48.31 94 THR A CA 1
ATOM 724 C C . THR A 1 94 ? 22.382 3.979 5.365 1.00 48.31 94 THR A C 1
ATOM 726 O O . THR A 1 94 ? 22.805 5.100 5.101 1.00 48.31 94 THR A O 1
ATOM 729 N N . THR A 1 95 ? 21.074 3.749 5.424 1.00 48.38 95 THR A N 1
ATOM 730 C CA . THR A 1 95 ? 20.096 4.846 5.333 1.00 48.38 95 THR A CA 1
ATOM 731 C C . THR A 1 95 ? 18.978 4.585 6.322 1.00 48.38 95 THR A C 1
ATOM 733 O O . THR A 1 95 ? 18.576 3.436 6.483 1.00 48.38 95 THR A O 1
ATOM 736 N N . ILE A 1 96 ? 18.514 5.634 7.009 1.00 55.03 96 ILE A N 1
ATOM 737 C CA . ILE A 1 96 ? 17.257 5.604 7.760 1.00 55.03 96 ILE A CA 1
ATOM 738 C C . ILE A 1 96 ? 16.207 5.145 6.751 1.00 55.03 96 ILE A C 1
ATOM 740 O O . ILE A 1 96 ? 15.857 5.879 5.830 1.00 55.03 96 ILE A O 1
ATOM 744 N N . CYS A 1 97 ? 15.831 3.875 6.833 1.00 55.31 97 CYS A N 1
ATOM 745 C CA . CYS A 1 97 ? 14.839 3.301 5.958 1.00 55.31 97 CYS A CA 1
ATOM 746 C C . CYS A 1 97 ? 13.491 3.803 6.458 1.00 55.31 97 CYS A C 1
ATOM 748 O O . CYS A 1 97 ? 13.038 3.419 7.536 1.00 55.31 97 CYS A O 1
ATOM 750 N N . ASP A 1 98 ? 12.867 4.694 5.689 1.00 67.25 98 ASP A N 1
ATOM 751 C CA . ASP A 1 98 ? 11.464 5.012 5.902 1.00 67.25 98 ASP A CA 1
ATOM 752 C C . ASP A 1 98 ? 10.691 3.691 5.903 1.00 67.25 98 ASP A C 1
ATOM 754 O O . ASP A 1 98 ? 10.836 2.862 4.996 1.00 67.25 98 ASP A O 1
ATOM 758 N N . ALA A 1 99 ? 9.929 3.460 6.972 1.00 78.94 99 ALA A N 1
ATOM 759 C CA . ALA A 1 99 ? 9.152 2.244 7.116 1.00 78.94 99 ALA A CA 1
ATOM 760 C C . ALA A 1 99 ? 8.262 2.068 5.878 1.00 78.94 99 ALA A C 1
ATOM 762 O O . ALA A 1 99 ? 7.626 3.022 5.418 1.00 78.94 99 ALA A O 1
ATOM 763 N N . TYR A 1 100 ? 8.216 0.855 5.325 1.00 84.50 100 TYR A N 1
ATOM 764 C CA . TYR A 1 100 ? 7.360 0.595 4.176 1.00 84.50 100 TYR A CA 1
ATOM 765 C C . TYR A 1 100 ? 5.905 0.808 4.587 1.00 84.50 100 TYR A C 1
ATOM 767 O O . TYR A 1 100 ? 5.400 0.126 5.480 1.00 84.50 100 TYR A O 1
ATOM 775 N N . THR A 1 101 ? 5.246 1.779 3.957 1.00 88.00 101 THR A N 1
ATOM 776 C CA . THR A 1 101 ? 3.862 2.138 4.256 1.00 88.00 101 THR A CA 1
ATOM 777 C C . THR A 1 101 ? 2.952 1.872 3.070 1.00 88.00 101 THR A C 1
ATOM 779 O O . THR A 1 101 ? 3.348 1.997 1.911 1.00 88.00 101 THR A O 1
ATOM 782 N N . LEU A 1 102 ? 1.714 1.497 3.374 1.00 88.12 102 LEU A N 1
ATOM 783 C CA . LEU A 1 102 ? 0.668 1.227 2.397 1.00 88.12 102 LEU A CA 1
ATOM 784 C C . LEU A 1 102 ? -0.634 1.910 2.825 1.00 88.12 102 LEU A C 1
ATOM 786 O O . LEU A 1 102 ? -0.945 1.934 4.020 1.00 88.12 102 LEU A O 1
ATOM 790 N N . PRO A 1 103 ? -1.419 2.446 1.879 1.00 89.50 103 PRO A N 1
ATOM 791 C CA . PRO A 1 103 ? -2.746 2.945 2.181 1.00 89.50 103 PRO A CA 1
ATOM 792 C C . PRO A 1 103 ? -3.738 1.799 2.392 1.00 89.50 103 PRO A C 1
ATOM 794 O O . PRO A 1 103 ? -3.810 0.867 1.591 1.00 89.50 103 PRO A O 1
ATOM 797 N N . VAL A 1 104 ? -4.545 1.894 3.445 1.00 89.19 104 VAL A N 1
ATOM 798 C CA . VAL A 1 104 ? -5.620 0.946 3.763 1.00 89.19 104 VAL A CA 1
ATOM 799 C C . VAL A 1 104 ? -6.900 1.686 4.134 1.00 89.19 104 VAL A C 1
ATOM 801 O O . VAL A 1 104 ? -6.872 2.832 4.583 1.00 89.19 104 VAL A O 1
ATOM 804 N N . ILE A 1 105 ? -8.037 1.012 3.961 1.00 89.44 105 ILE A N 1
ATOM 805 C CA . ILE A 1 105 ? -9.350 1.507 4.379 1.00 89.44 105 ILE A CA 1
ATOM 806 C C . ILE A 1 105 ? -9.845 0.625 5.525 1.00 89.44 105 ILE A C 1
ATOM 808 O O . ILE A 1 105 ? -10.083 -0.566 5.327 1.00 89.44 105 ILE A O 1
ATOM 812 N N . ILE A 1 106 ? -10.026 1.210 6.711 1.00 85.38 106 ILE A N 1
ATOM 813 C CA . ILE A 1 106 ? -10.577 0.531 7.893 1.00 85.38 106 ILE A CA 1
ATOM 814 C C . ILE A 1 106 ? -11.870 1.241 8.282 1.00 85.38 106 ILE A C 1
ATOM 816 O O . ILE A 1 106 ? -11.854 2.428 8.590 1.00 85.38 106 ILE A O 1
ATOM 820 N N . ASP A 1 107 ? -13.000 0.534 8.226 1.00 82.69 107 ASP A N 1
ATOM 821 C CA . ASP A 1 107 ? -14.337 1.075 8.529 1.00 82.69 107 ASP A CA 1
ATOM 822 C C . ASP A 1 107 ? -14.680 2.382 7.777 1.00 82.69 107 ASP A C 1
ATOM 824 O O . ASP A 1 107 ? -15.363 3.272 8.286 1.00 82.69 107 ASP A O 1
ATOM 828 N N . GLY A 1 108 ? -14.214 2.479 6.527 1.00 85.31 108 GLY A N 1
ATOM 829 C CA . GLY A 1 108 ? -14.414 3.637 5.648 1.00 85.31 108 GLY A CA 1
ATOM 830 C C . GLY A 1 108 ? -13.409 4.772 5.856 1.00 85.31 108 GLY A C 1
ATOM 831 O O . GLY A 1 108 ? -13.446 5.754 5.118 1.00 85.31 108 GLY A O 1
ATOM 832 N N . CYS A 1 109 ? -12.490 4.644 6.814 1.00 85.00 109 CYS A N 1
ATOM 833 C CA . CYS A 1 109 ? -11.432 5.615 7.055 1.00 85.00 109 CYS A CA 1
ATOM 834 C C . CYS A 1 109 ? -10.142 5.207 6.343 1.00 85.00 109 CYS A C 1
ATOM 836 O O . CYS A 1 109 ? -9.601 4.126 6.572 1.00 85.00 109 CYS A O 1
ATOM 838 N N . TYR A 1 110 ? -9.655 6.101 5.486 1.00 89.31 110 TYR A N 1
ATOM 839 C CA . TYR A 1 110 ? -8.398 5.944 4.767 1.00 89.31 110 TYR A CA 1
ATOM 840 C C . TYR A 1 110 ? -7.212 6.298 5.671 1.00 89.31 110 TYR A C 1
ATOM 842 O O . TYR A 1 110 ? -7.211 7.359 6.300 1.00 89.31 110 TYR A O 1
ATOM 850 N N . MET A 1 111 ? -6.198 5.436 5.729 1.00 88.12 111 MET A N 1
ATOM 851 C CA . MET A 1 111 ? -4.973 5.686 6.494 1.00 88.12 111 ME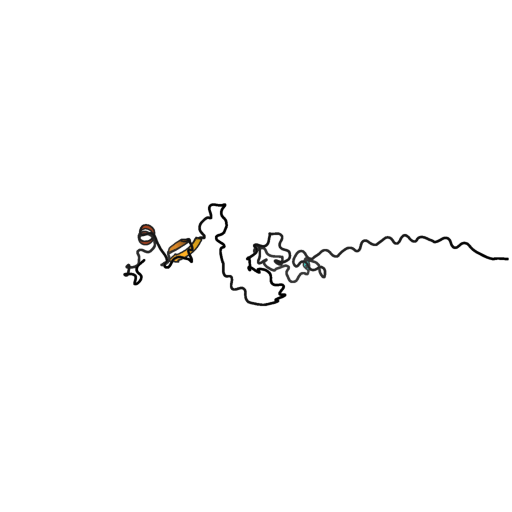T A CA 1
ATOM 852 C C . MET A 1 111 ? -3.754 4.996 5.885 1.00 88.12 111 MET A C 1
ATOM 854 O O . MET A 1 111 ? -3.866 3.912 5.321 1.00 88.12 111 MET A O 1
ATOM 858 N N . ASN A 1 112 ? -2.582 5.613 6.040 1.00 89.12 112 ASN A N 1
ATOM 859 C CA . ASN A 1 112 ? -1.304 4.988 5.708 1.00 89.12 112 ASN A CA 1
ATOM 860 C C . ASN A 1 112 ? -0.807 4.195 6.919 1.00 89.12 112 ASN A C 1
ATOM 862 O O . ASN A 1 112 ? -0.668 4.755 8.008 1.00 89.12 112 ASN A O 1
ATOM 866 N N . VAL A 1 113 ? -0.539 2.906 6.728 1.00 90.50 113 VAL A N 1
ATOM 867 C CA . VAL A 1 113 ? -0.063 1.996 7.779 1.00 90.50 113 VAL A CA 1
ATOM 868 C C . VAL A 1 113 ? 1.312 1.458 7.434 1.00 90.50 113 VAL A C 1
ATOM 870 O O . VAL A 1 113 ? 1.614 1.242 6.263 1.00 90.50 113 VAL A O 1
ATOM 873 N N . VAL A 1 114 ? 2.137 1.225 8.453 1.00 91.62 114 VAL A N 1
ATOM 874 C CA . VAL A 1 114 ? 3.408 0.512 8.295 1.00 91.62 114 VAL A CA 1
ATOM 875 C C . VAL A 1 114 ? 3.117 -0.967 8.069 1.00 91.62 114 VAL A C 1
ATOM 877 O O . VAL A 1 114 ? 2.345 -1.577 8.809 1.00 91.62 114 VAL A O 1
ATOM 880 N N . CYS A 1 115 ? 3.728 -1.538 7.039 1.00 90.25 115 CYS A N 1
ATOM 881 C CA . CYS A 1 115 ? 3.635 -2.953 6.737 1.00 90.25 115 CYS A CA 1
ATOM 882 C C . CYS A 1 115 ? 4.725 -3.704 7.507 1.00 90.25 115 CYS A C 1
ATOM 884 O O . CYS A 1 115 ? 5.914 -3.560 7.225 1.00 90.25 115 CYS A O 1
ATOM 886 N N . ASP A 1 116 ? 4.296 -4.504 8.476 1.00 87.19 116 ASP A N 1
ATOM 887 C CA . ASP A 1 116 ? 5.157 -5.388 9.252 1.00 87.19 116 ASP A CA 1
ATOM 888 C C . ASP A 1 116 ? 4.686 -6.833 9.057 1.00 87.19 116 ASP A C 1
ATOM 890 O O . ASP A 1 116 ? 3.691 -7.268 9.636 1.00 87.19 116 ASP A O 1
ATOM 894 N N . THR A 1 117 ? 5.382 -7.575 8.194 1.00 86.56 117 THR A N 1
ATOM 895 C CA . THR A 1 117 ? 5.077 -8.988 7.921 1.00 86.56 117 THR A CA 1
ATOM 896 C C . THR A 1 117 ? 5.545 -9.922 9.039 1.00 86.56 117 THR A C 1
ATOM 898 O O . THR A 1 117 ? 5.214 -11.105 9.008 1.00 86.56 117 THR A O 1
ATOM 901 N N . GLY A 1 118 ? 6.347 -9.424 9.988 1.00 85.81 118 GLY A N 1
ATOM 902 C CA . GLY A 1 118 ? 6.829 -10.183 11.141 1.00 85.81 118 GLY A CA 1
ATOM 903 C C . GLY A 1 118 ? 5.900 -10.104 12.353 1.00 85.81 118 GLY A C 1
ATOM 904 O O . GLY A 1 118 ? 6.066 -10.878 13.296 1.00 85.81 118 GLY A O 1
ATOM 905 N N . ALA A 1 119 ? 4.919 -9.198 12.341 1.00 85.31 119 ALA A N 1
ATOM 906 C CA . ALA A 1 119 ? 4.002 -9.023 13.455 1.00 85.31 119 ALA A CA 1
ATOM 907 C C . ALA A 1 119 ? 2.949 -10.150 13.516 1.00 85.31 119 ALA A C 1
ATOM 909 O O . ALA A 1 119 ? 2.312 -10.463 12.508 1.00 85.31 119 ALA A O 1
ATOM 910 N N . PRO A 1 120 ? 2.670 -10.718 14.706 1.00 85.00 120 PRO A N 1
ATOM 911 C CA . PRO A 1 120 ? 1.621 -11.727 14.875 1.00 85.00 120 PRO A CA 1
ATOM 912 C C . PRO A 1 120 ? 0.203 -11.138 14.768 1.00 85.00 120 PRO A C 1
ATOM 914 O O . PRO A 1 120 ? -0.776 -11.879 14.675 1.00 85.00 120 PRO A O 1
ATOM 917 N N . CYS A 1 121 ? 0.071 -9.810 14.814 1.00 86.38 121 CYS A N 1
ATOM 918 C CA . CYS A 1 121 ? -1.191 -9.095 14.680 1.00 86.38 121 CYS A CA 1
ATOM 919 C C . CYS A 1 121 ? -0.981 -7.666 14.166 1.00 86.38 121 CYS A C 1
ATOM 921 O O . CYS A 1 121 ? 0.089 -7.082 14.324 1.00 86.38 121 CYS A O 1
ATOM 923 N N . THR A 1 122 ? -2.048 -7.052 13.659 1.00 87.19 122 THR A N 1
ATOM 924 C CA . THR A 1 122 ? -2.079 -5.615 13.365 1.00 87.19 122 THR A CA 1
ATOM 925 C C . THR A 1 122 ? -2.264 -4.800 14.644 1.00 87.19 122 THR A C 1
ATOM 927 O O . THR A 1 122 ? -3.144 -5.095 15.454 1.00 87.19 122 THR A O 1
ATOM 930 N N . LEU A 1 123 ? -1.475 -3.737 14.796 1.00 88.56 123 LEU A N 1
ATOM 931 C CA . LEU A 1 123 ? -1.581 -2.792 15.905 1.00 88.56 123 LEU A CA 1
ATOM 932 C C . LEU A 1 123 ? -2.099 -1.442 15.417 1.00 88.56 123 LEU A C 1
ATOM 934 O O . LEU A 1 123 ? -1.760 -0.973 14.333 1.00 88.56 123 LEU A O 1
ATOM 938 N N . ILE A 1 124 ? -2.903 -0.798 16.257 1.00 88.62 124 ILE A N 1
ATOM 939 C CA . ILE A 1 124 ? -3.369 0.568 16.049 1.00 88.62 124 ILE A CA 1
ATOM 940 C C . ILE A 1 124 ? -3.288 1.330 17.364 1.00 88.62 124 ILE A C 1
ATOM 942 O O . ILE A 1 124 ? -3.588 0.789 18.429 1.00 88.62 124 ILE A O 1
ATOM 946 N N . SER A 1 125 ? -2.873 2.595 17.302 1.00 88.62 125 SER A N 1
ATOM 947 C CA . SER A 1 125 ? -2.842 3.428 18.500 1.00 88.62 125 SER A CA 1
ATOM 948 C C . SER A 1 125 ? -4.265 3.674 19.010 1.00 88.62 125 SER A C 1
ATOM 950 O O . SER A 1 125 ? -5.198 3.856 18.222 1.00 88.62 125 SER A O 1
ATOM 952 N N . LYS A 1 126 ? -4.429 3.740 20.336 1.00 88.81 126 LYS A N 1
ATOM 953 C CA . LYS A 1 126 ? -5.714 4.076 20.968 1.00 88.81 126 LYS A CA 1
ATOM 954 C C . LYS A 1 126 ? -6.281 5.396 20.428 1.00 88.81 126 LYS A C 1
ATOM 956 O O . LYS A 1 126 ? -7.452 5.455 20.077 1.00 88.81 126 LYS A O 1
ATOM 961 N N . ALA A 1 127 ? -5.432 6.413 20.269 1.00 88.69 127 ALA A N 1
ATOM 962 C CA . ALA A 1 127 ? -5.838 7.708 19.731 1.00 88.69 127 ALA A CA 1
ATOM 963 C C . ALA A 1 127 ? -6.343 7.613 18.279 1.00 88.69 127 ALA A C 1
ATOM 965 O O . ALA A 1 127 ? -7.322 8.267 17.926 1.00 88.69 127 ALA A O 1
ATOM 966 N N . THR A 1 128 ? -5.704 6.797 17.431 1.00 87.31 128 THR A N 1
ATOM 967 C CA . THR A 1 128 ? -6.165 6.563 16.052 1.00 87.31 128 THR A CA 1
ATOM 968 C C . THR A 1 128 ? -7.491 5.810 16.047 1.00 87.31 128 THR A C 1
ATOM 970 O O . THR A 1 128 ? -8.394 6.179 15.302 1.00 87.31 128 THR A O 1
ATOM 973 N N . TYR A 1 129 ? -7.637 4.794 16.902 1.00 88.38 129 TYR A N 1
ATOM 974 C CA . TYR A 1 129 ? -8.885 4.050 17.049 1.00 88.38 129 TYR A CA 1
ATOM 975 C C . TYR A 1 129 ? -10.048 4.967 17.448 1.00 88.38 129 TYR A C 1
ATOM 977 O O . TYR A 1 129 ? -11.073 4.987 16.771 1.00 88.38 129 TYR A O 1
ATOM 985 N N . GLU A 1 130 ? -9.868 5.779 18.489 1.00 86.31 130 GLU A N 1
ATOM 986 C CA . GLU A 1 130 ? -10.894 6.695 19.003 1.00 86.31 130 GLU A CA 1
ATOM 987 C C . GLU A 1 130 ? -11.265 7.797 17.999 1.00 86.31 130 GLU A C 1
ATOM 989 O O . GLU A 1 130 ? -12.418 8.210 17.933 1.00 86.31 130 GLU A O 1
ATOM 994 N N . LYS A 1 131 ? -10.317 8.259 17.177 1.00 83.00 131 LYS A N 1
ATOM 995 C CA . LYS A 1 131 ? -10.582 9.312 16.183 1.00 83.00 131 LYS A CA 1
ATOM 996 C C . LYS A 1 131 ? -11.172 8.786 14.876 1.00 83.00 131 LYS A C 1
ATOM 998 O O . LYS A 1 131 ? -12.026 9.445 14.294 1.00 83.00 131 LYS A O 1
ATOM 1003 N N . ALA A 1 132 ? -10.689 7.644 14.389 1.00 77.25 132 ALA A N 1
ATOM 1004 C CA . ALA A 1 132 ? -10.988 7.169 13.038 1.00 77.25 132 ALA A CA 1
ATOM 1005 C C . ALA A 1 132 ? -11.935 5.959 13.008 1.00 77.25 132 ALA A C 1
ATOM 1007 O O . ALA A 1 132 ? -12.688 5.803 12.059 1.00 77.25 132 ALA A O 1
ATOM 1008 N N . ILE A 1 133 ? -11.917 5.084 14.018 1.00 76.19 133 ILE A N 1
ATOM 1009 C CA . ILE A 1 133 ? -12.539 3.743 13.935 1.00 76.19 133 ILE A CA 1
ATOM 1010 C C . ILE A 1 133 ? -13.525 3.481 15.095 1.00 76.19 133 ILE A C 1
ATOM 1012 O O . ILE A 1 133 ? -14.114 2.408 15.210 1.00 76.19 133 ILE A O 1
ATOM 1016 N N . MET A 1 134 ? -13.815 4.492 15.921 1.00 74.19 134 MET A N 1
ATOM 1017 C CA . MET A 1 134 ? -14.640 4.388 17.140 1.00 74.19 134 MET A CA 1
ATOM 1018 C C . MET A 1 134 ? -16.084 3.904 16.915 1.00 74.19 134 MET A C 1
ATOM 1020 O O . MET A 1 134 ? -16.799 3.613 17.869 1.00 74.19 134 MET A O 1
ATOM 1024 N N . LYS A 1 135 ? -16.525 3.751 15.661 1.00 71.00 135 LYS A N 1
ATOM 1025 C CA . LYS A 1 135 ? -17.844 3.206 15.309 1.00 71.00 135 LYS A CA 1
ATOM 1026 C C . LYS A 1 135 ? -18.056 1.754 15.761 1.00 71.00 135 LYS A C 1
ATOM 1028 O O . LYS A 1 135 ? -19.183 1.270 15.678 1.00 71.00 135 LYS A O 1
ATOM 1033 N N . ARG A 1 136 ? -17.017 1.039 16.211 1.00 72.88 136 ARG A N 1
ATOM 1034 C CA . ARG A 1 136 ? -17.127 -0.355 16.663 1.00 72.88 136 ARG A CA 1
ATOM 1035 C C . ARG A 1 136 ? -16.892 -0.529 18.160 1.00 72.88 136 ARG A C 1
ATOM 1037 O O . ARG A 1 136 ? -16.160 0.214 18.800 1.00 72.88 136 ARG A O 1
ATOM 1044 N N . THR A 1 137 ? -17.524 -1.554 18.724 1.00 84.06 137 THR A N 1
ATOM 1045 C CA . THR A 1 137 ? -17.268 -2.008 20.093 1.00 84.06 137 THR A CA 1
ATOM 1046 C C . THR A 1 137 ? -16.081 -2.966 20.090 1.00 84.06 137 THR A C 1
ATOM 1048 O O . THR A 1 137 ? -16.080 -3.951 19.345 1.00 84.06 137 THR A O 1
ATOM 1051 N N . LEU A 1 138 ? -15.083 -2.703 20.936 1.00 86.38 138 LEU A N 1
ATOM 1052 C CA . LEU A 1 138 ? -13.941 -3.598 21.105 1.00 86.38 138 LEU A CA 1
ATOM 1053 C C . LEU A 1 138 ? -14.398 -4.944 21.677 1.00 86.38 138 LEU A C 1
ATOM 1055 O O . LEU A 1 138 ? -15.177 -5.002 22.629 1.00 86.38 138 LEU A O 1
ATOM 1059 N N . ARG A 1 139 ? -13.881 -6.035 21.109 1.00 86.88 139 ARG A N 1
ATOM 1060 C CA . ARG A 1 139 ? -14.065 -7.393 21.634 1.00 86.88 139 ARG A CA 1
ATOM 1061 C C . ARG A 1 139 ? -12.742 -7.912 22.169 1.00 86.88 139 ARG A C 1
ATOM 1063 O O . ARG A 1 139 ? -11.681 -7.585 21.644 1.00 86.88 139 ARG A O 1
ATOM 1070 N N . LYS A 1 140 ? -12.809 -8.753 23.200 1.00 87.44 140 LYS A N 1
ATOM 1071 C CA . LYS A 1 140 ? -11.622 -9.391 23.772 1.00 87.44 140 LYS A CA 1
ATOM 1072 C C . LYS A 1 140 ? -10.943 -10.260 22.708 1.00 87.44 140 LYS A C 1
ATOM 1074 O O . LYS A 1 140 ? -11.585 -11.131 22.120 1.00 87.44 140 LYS A O 1
ATOM 1079 N N . CYS A 1 141 ? -9.658 -10.012 22.460 1.00 82.00 141 CYS A N 1
ATOM 1080 C CA . CYS A 1 141 ? -8.857 -10.848 21.572 1.00 82.00 141 CYS A CA 1
ATOM 1081 C C . CYS A 1 141 ? -8.649 -12.234 22.204 1.00 82.00 141 CYS A C 1
ATOM 1083 O O . CYS A 1 141 ? -8.493 -12.346 23.422 1.00 82.00 141 CYS A O 1
ATOM 1085 N N . LYS A 1 142 ? -8.657 -13.292 21.381 1.00 80.81 142 LYS A N 1
ATOM 1086 C CA . LYS A 1 142 ? -8.346 -14.664 21.824 1.00 80.81 142 LYS A CA 1
ATOM 1087 C C . LYS A 1 142 ? -6.844 -14.878 22.034 1.00 80.81 142 LYS A C 1
ATOM 1089 O O . LYS A 1 142 ? -6.458 -15.761 22.791 1.00 80.81 142 LYS A O 1
ATOM 1094 N N . CYS A 1 143 ? -6.015 -14.075 21.374 1.00 71.50 143 CYS A N 1
ATOM 1095 C CA . CYS A 1 143 ? -4.567 -14.120 21.492 1.00 71.50 143 CYS A CA 1
ATOM 1096 C C . CYS A 1 143 ? -4.116 -13.247 22.668 1.00 71.50 143 CYS A C 1
ATOM 1098 O O . CYS A 1 143 ? -4.550 -12.100 22.798 1.00 71.50 143 CYS A O 1
ATOM 1100 N N . ARG A 1 144 ? -3.233 -13.789 23.511 1.00 68.56 144 ARG A N 1
ATOM 1101 C CA . ARG A 1 144 ? -2.386 -12.974 24.386 1.00 68.56 144 ARG A CA 1
ATOM 1102 C C . ARG A 1 144 ? -1.216 -12.487 23.536 1.00 68.56 144 ARG A C 1
ATOM 1104 O O . ARG A 1 144 ? -0.486 -13.320 23.009 1.00 68.56 144 ARG A O 1
ATOM 1111 N N . LEU A 1 145 ? -1.134 -11.172 23.360 1.00 62.34 145 LEU A N 1
ATOM 1112 C CA . LEU A 1 145 ? 0.049 -10.489 22.840 1.00 62.34 145 LEU A CA 1
ATOM 1113 C C . LEU A 1 145 ? 1.066 -10.299 23.960 1.00 62.34 145 LEU A C 1
ATOM 1115 O O . LEU A 1 145 ? 0.609 -10.163 25.122 1.00 62.34 145 LEU A O 1
#

Sequence (145 aa):
MTSRANLSRNTTKAKANPTRQKKACTNCGWRNHNSDKCKYKGYDCRNCGKRGHLTTVCKLKSVNHVSKLNNLNGNLNTNEIDQSFSVINVASTTTICDAYTLPVIIDGCYMNVVCDTGAPCTLISKATYEKAIMKRTLRKCKCRL

Radius of gyration: 31.8 Å; chains: 1; bounding box: 82×32×101 Å

InterPro domains:
  IPR001878 Zinc finger, CCHC-type [PS50158] (45-59)
  IPR001878 Zinc finger, CCHC-type [SM00343] (24-40)
  IPR001878 Zinc finger, CCHC-type [SM00343] (44-60)
  IPR036875 Zinc finger, CCHC-type superfamily [SSF57756] (16-61)

Foldseek 3Di:
DDDDDDDDDDPPPPPPPPPPQQAAELAERHRPDHLVPDPQQQPQEPQPRDGGHYVVNDPPPRPPPDPPPPDDPDDDDDPDDCPDDDDDDPPDPPDPDDADWDWDADPNDIDIDGDDPPDPDDDDDPVCCVPGPVPDDDDDDPDDD